Protein AF-Q4T6J5-F1 (afdb_monomer_lite)

Secondary structure (DSSP, 8-state):
-HHHHHHHTTSS-HHHHHHHHHHHHHHHHHHHT-TTSS-----------SS--------TTS-GGGSTT-GGG--GGG-S---------SSBTTT---SS-EE-TTSS-EE-TTTSSS--SS--SS----HHHHTT--

Foldseek 3Di:
DVVVVCCVVVVDPPVRVVVVVVVVVVVVVVVQPPPVPPDDDDDDDDDDDDPPPPPVPPDPPPDPPPVPPDPPPQDPVNPPDPPVPQQADQAAPQPRDGDDWDAAPPHNYTHQLVSDVVRNPDDDPDHDHHPVRVVVVD

Organism: Tetraodon nigroviridis (NCBI:txid99883)

Sequence (138 aa):
QKVAFMVALGLVTTEHLEEIQTKRQERKRRSTANPAYSGLLEPEVSPRPGWAQRKRLPSPYLDTSLLLTAPELIPERARVCVQEPLEHEDQCAVCEEDGELQPCRSCPRAFHPSCLHPPLKTPPRGPWYCPKCQKKVL

Radius of gyration: 29.39 Å; chains: 1; bounding box: 59×39×75 Å

pLDDT: mean 70.95, std 17.13, range [37.06, 92.06]

Structure (mmCIF, N/CA/C/O backbone):
data_AF-Q4T6J5-F1
#
_entry.id   AF-Q4T6J5-F1
#
loop_
_atom_site.group_PDB
_atom_site.id
_atom_site.type_symbol
_atom_site.label_atom_id
_atom_site.label_alt_id
_atom_site.label_comp_id
_atom_site.label_asym_id
_atom_site.label_entity_id
_atom_site.label_seq_id
_atom_site.pdbx_PDB_ins_code
_atom_site.Cartn_x
_atom_site.Cartn_y
_atom_site.Cartn_z
_atom_site.occupancy
_atom_site.B_iso_or_equiv
_atom_site.auth_seq_id
_atom_site.auth_comp_id
_atom_site.auth_asym_id
_atom_site.auth_atom_id
_atom_site.pdbx_PDB_model_num
ATOM 1 N N . GLN A 1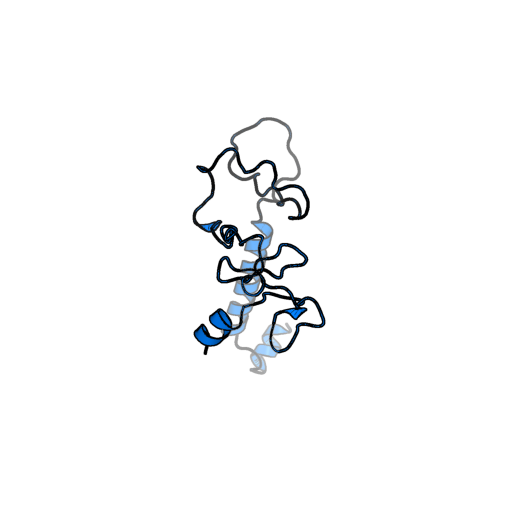 1 ? -19.051 14.752 47.621 1.00 66.94 1 GLN A N 1
ATOM 2 C CA . GLN A 1 1 ? -20.517 14.546 47.689 1.00 66.94 1 GLN A CA 1
ATOM 3 C C . GLN A 1 1 ? -21.113 13.941 46.405 1.00 66.94 1 GLN A C 1
ATOM 5 O O . GLN A 1 1 ? -21.835 12.966 46.526 1.00 66.94 1 GLN A O 1
ATOM 10 N N . LYS A 1 2 ? -20.763 14.391 45.183 1.00 81.44 2 LYS A N 1
ATOM 11 C CA . LYS A 1 2 ? -21.302 13.823 43.915 1.00 81.44 2 LYS A CA 1
ATOM 12 C C . LYS A 1 2 ? -21.013 12.327 43.683 1.00 81.44 2 LYS A C 1
ATOM 14 O O . LYS A 1 2 ? -21.859 11.606 43.180 1.00 81.44 2 LYS A O 1
ATOM 19 N N . VAL A 1 3 ? -19.830 11.865 44.084 1.00 82.25 3 VAL A N 1
ATOM 20 C CA . VAL A 1 3 ? -19.401 10.465 43.932 1.00 82.25 3 VAL A CA 1
ATOM 21 C C . VAL A 1 3 ? -20.262 9.500 44.751 1.00 82.25 3 VAL A C 1
ATOM 23 O O . VAL A 1 3 ? -20.776 8.535 44.206 1.00 82.25 3 VAL A O 1
ATOM 26 N N . ALA A 1 4 ? -20.453 9.783 46.043 1.00 83.56 4 ALA A N 1
ATOM 27 C CA . ALA A 1 4 ? -21.265 8.945 46.925 1.00 83.56 4 ALA A CA 1
ATOM 28 C C . ALA A 1 4 ? -22.720 8.850 46.439 1.00 83.56 4 ALA A C 1
ATOM 30 O O . ALA A 1 4 ? -23.329 7.792 46.520 1.00 83.56 4 ALA A O 1
ATOM 31 N N . PHE A 1 5 ? -23.244 9.933 45.858 1.00 88.44 5 PHE A N 1
ATOM 32 C CA . PHE A 1 5 ? -24.560 9.944 45.225 1.00 88.44 5 PHE A CA 1
ATOM 33 C C . PHE A 1 5 ? -24.626 9.035 43.986 1.00 88.44 5 PHE A C 1
ATOM 35 O O . PHE A 1 5 ? -25.545 8.235 43.869 1.00 88.44 5 PHE A O 1
ATOM 42 N N . MET A 1 6 ? -23.630 9.087 43.093 1.00 89.69 6 MET A N 1
ATOM 43 C CA . MET A 1 6 ? -23.570 8.191 41.926 1.00 89.69 6 MET A CA 1
ATOM 44 C C . MET A 1 6 ? -23.443 6.712 42.320 1.00 89.69 6 MET A C 1
ATOM 46 O O . MET A 1 6 ? -24.010 5.856 41.644 1.00 89.69 6 MET A O 1
ATOM 50 N N . VAL A 1 7 ? -22.739 6.427 43.420 1.00 88.44 7 VAL A N 1
ATOM 51 C CA . VAL A 1 7 ? -22.633 5.077 43.990 1.00 88.44 7 VAL A CA 1
ATOM 52 C C . VAL A 1 7 ? -23.962 4.615 44.583 1.00 88.44 7 VAL A C 1
ATOM 54 O O . VAL A 1 7 ? -24.396 3.503 44.306 1.00 88.44 7 VAL A O 1
ATOM 57 N N . ALA A 1 8 ? -24.651 5.478 45.334 1.00 88.31 8 ALA A N 1
ATOM 58 C CA . ALA A 1 8 ? -25.960 5.168 45.909 1.00 88.31 8 ALA A CA 1
ATOM 59 C C . ALA A 1 8 ? -27.043 4.920 44.842 1.00 88.31 8 ALA A C 1
ATOM 61 O O . ALA A 1 8 ? -27.961 4.140 45.073 1.00 88.31 8 ALA A O 1
ATOM 62 N N . LEU A 1 9 ? -26.919 5.543 43.664 1.00 92.06 9 LEU A N 1
ATOM 63 C CA . LEU A 1 9 ? -27.786 5.287 42.508 1.00 92.06 9 LEU A CA 1
ATOM 64 C C . LEU A 1 9 ? -27.393 4.037 41.698 1.00 92.06 9 LEU A C 1
ATOM 66 O O . LEU A 1 9 ? -28.027 3.755 40.685 1.00 92.06 9 LEU A O 1
ATOM 70 N N . GLY A 1 10 ? -26.332 3.317 42.083 1.00 88.25 10 GLY A N 1
ATOM 71 C CA . GLY A 1 10 ? -25.847 2.136 41.360 1.00 88.25 10 GLY A CA 1
ATOM 72 C C . GLY A 1 10 ? -25.264 2.435 39.974 1.00 88.25 10 GLY A C 1
ATOM 73 O O . GLY A 1 10 ? -25.009 1.514 39.206 1.00 88.25 10 GLY A O 1
ATOM 74 N N . LEU A 1 11 ? -25.034 3.711 39.641 1.00 90.94 11 LEU A N 1
ATOM 75 C CA . LEU A 1 11 ? -24.472 4.120 38.348 1.00 90.94 11 LEU A CA 1
ATOM 76 C C . LEU A 1 11 ? -22.977 3.798 38.247 1.00 90.94 11 LEU A C 1
ATOM 78 O O . LEU A 1 11 ? -22.441 3.677 37.149 1.00 90.94 11 LEU A O 1
ATOM 82 N N . VAL A 1 12 ? -22.299 3.706 39.394 1.00 89.31 12 VAL A N 1
ATOM 83 C CA . VAL A 1 12 ? -20.875 3.381 39.516 1.00 89.31 12 VAL A CA 1
ATOM 84 C C . VAL A 1 12 ? -20.652 2.627 40.828 1.00 89.31 12 VAL A C 1
ATOM 86 O O . VAL A 1 12 ? -21.137 3.052 41.869 1.00 89.31 12 VAL A O 1
ATOM 89 N N . THR A 1 13 ? -19.884 1.540 40.815 1.00 91.81 13 THR A N 1
ATOM 90 C CA . THR A 1 13 ? -19.454 0.842 42.042 1.00 91.81 13 THR A CA 1
ATOM 91 C C . THR A 1 13 ? -18.242 1.532 42.675 1.00 91.81 13 THR A C 1
ATOM 93 O O . THR A 1 13 ? -17.426 2.115 41.956 1.00 91.81 13 THR A O 1
ATOM 96 N N . THR A 1 14 ? -18.054 1.411 43.991 1.00 84.69 14 THR A N 1
ATOM 97 C CA . THR A 1 14 ? -16.867 1.944 44.692 1.00 84.69 14 THR A CA 1
ATOM 98 C C . THR A 1 14 ? -15.558 1.385 44.135 1.00 84.69 14 THR A C 1
ATOM 100 O O . THR A 1 14 ? -14.641 2.154 43.865 1.00 84.69 14 THR A O 1
ATOM 103 N N . GLU A 1 15 ? -15.516 0.084 43.848 1.00 88.56 15 GLU A N 1
ATOM 104 C CA . GLU A 1 15 ? -14.356 -0.601 43.266 1.00 88.56 15 GLU A CA 1
ATOM 105 C C . GLU A 1 15 ? -13.961 -0.008 41.904 1.00 88.56 15 GLU A C 1
ATOM 107 O O . GLU A 1 15 ? -12.829 0.430 41.699 1.00 88.56 15 GLU A O 1
ATOM 112 N N . HIS A 1 16 ? -14.922 0.107 40.982 1.00 88.00 16 HIS A N 1
ATOM 113 C CA . HIS A 1 16 ? -14.674 0.714 39.672 1.00 88.00 16 HIS A CA 1
ATOM 114 C C . HIS A 1 16 ? -14.196 2.173 39.766 1.00 88.00 16 HIS A C 1
ATOM 116 O O . HIS A 1 16 ? -13.384 2.635 38.961 1.00 88.00 16 HIS A O 1
ATOM 122 N N . LEU A 1 17 ? -14.663 2.924 40.765 1.00 84.81 17 LEU A N 1
ATOM 123 C CA . LEU A 1 17 ? -14.187 4.282 40.986 1.00 84.81 17 LEU A CA 1
ATOM 124 C C . LEU A 1 17 ? -12.731 4.311 41.468 1.00 84.81 17 LEU A C 1
ATOM 126 O O . LEU A 1 17 ? -11.953 5.133 40.977 1.00 84.81 17 LEU A O 1
ATOM 130 N N . GLU A 1 18 ? -12.367 3.447 42.414 1.00 87.38 18 GLU A N 1
ATOM 131 C CA . GLU A 1 18 ? -10.994 3.310 42.912 1.00 87.38 18 GLU A CA 1
ATOM 132 C C . GLU A 1 18 ? -10.039 2.935 41.771 1.00 87.38 18 GLU A C 1
ATOM 134 O O . GLU A 1 18 ? -8.971 3.535 41.614 1.00 87.38 18 GLU A O 1
ATOM 139 N N . GLU A 1 19 ? -10.465 2.041 40.879 1.00 91.12 19 GLU A N 1
ATOM 140 C CA . GLU A 1 19 ? -9.731 1.685 39.665 1.00 91.12 19 GLU A CA 1
ATOM 141 C C . GLU A 1 19 ? -9.543 2.889 38.716 1.00 91.12 19 GLU A C 1
ATOM 143 O O . GLU A 1 19 ? -8.456 3.131 38.180 1.00 91.12 19 GLU A O 1
ATOM 148 N N . ILE A 1 20 ? -10.580 3.709 38.516 1.00 88.75 20 ILE A N 1
ATOM 149 C CA . ILE A 1 20 ? -10.475 4.923 37.692 1.00 88.75 20 ILE A CA 1
ATOM 150 C C . ILE A 1 20 ? -9.525 5.943 38.336 1.00 88.75 20 ILE A C 1
ATOM 152 O O . ILE A 1 20 ? -8.732 6.581 37.633 1.00 88.75 20 ILE A O 1
ATOM 156 N N . GLN A 1 21 ? -9.594 6.128 39.655 1.00 89.81 21 GLN A N 1
ATOM 157 C CA . GLN A 1 21 ? -8.756 7.082 40.384 1.00 89.81 21 GLN A CA 1
ATOM 158 C C . GLN A 1 21 ? -7.280 6.674 40.359 1.00 89.81 21 GLN A C 1
ATOM 160 O O . GLN A 1 21 ? -6.428 7.499 40.016 1.00 89.81 21 GLN A O 1
ATOM 165 N N . THR A 1 22 ? -6.981 5.400 40.613 1.00 91.88 22 THR A N 1
ATOM 166 C CA . THR A 1 22 ? -5.619 4.845 40.538 1.00 91.88 22 THR A CA 1
ATOM 167 C C . THR A 1 22 ? -5.043 4.962 39.126 1.00 91.88 22 THR A C 1
ATOM 169 O O . THR A 1 22 ? -3.928 5.459 38.950 1.00 91.88 22 THR A O 1
ATOM 172 N N . LYS A 1 23 ? -5.828 4.645 38.086 1.00 91.75 23 LYS A N 1
ATOM 173 C CA . LYS A 1 23 ? -5.423 4.844 36.681 1.00 91.75 23 LYS A CA 1
ATOM 174 C C . LYS A 1 23 ? -5.127 6.310 36.353 1.00 91.75 23 LYS A C 1
ATOM 176 O O . LYS A 1 23 ? -4.197 6.590 35.593 1.00 91.75 23 LYS A O 1
ATOM 181 N N . ARG A 1 24 ? -5.895 7.265 36.892 1.00 89.62 24 ARG A N 1
ATOM 182 C CA . ARG A 1 24 ? -5.628 8.708 36.719 1.00 89.62 24 ARG A CA 1
ATOM 183 C C . ARG A 1 24 ? -4.342 9.130 37.429 1.00 89.62 24 ARG A C 1
ATOM 185 O O . ARG A 1 24 ? -3.540 9.856 36.841 1.00 89.62 24 ARG A O 1
ATOM 192 N N . GLN A 1 25 ? -4.131 8.656 38.655 1.00 87.19 25 GLN A N 1
ATOM 193 C CA . GLN A 1 25 ? -2.924 8.938 39.428 1.00 87.19 25 GLN A CA 1
ATOM 194 C C . GLN A 1 25 ? -1.672 8.382 38.739 1.00 87.19 25 GLN A C 1
ATOM 196 O O . GLN A 1 25 ? -0.671 9.089 38.646 1.00 87.19 25 GLN A O 1
ATOM 201 N N . GLU A 1 26 ? -1.742 7.179 38.165 1.00 89.81 26 GLU A N 1
ATOM 202 C CA . GLU A 1 26 ? -0.618 6.576 37.441 1.00 89.81 26 GLU A CA 1
ATOM 203 C C . GLU A 1 26 ? -0.255 7.361 36.172 1.00 89.81 26 GLU A C 1
ATOM 205 O O . GLU A 1 26 ? 0.926 7.586 35.904 1.00 89.81 26 GLU A O 1
ATOM 210 N N . ARG A 1 27 ? -1.242 7.869 35.418 1.00 85.56 27 ARG A N 1
ATOM 211 C CA . ARG A 1 27 ? -0.964 8.774 34.284 1.00 85.56 27 ARG A CA 1
ATOM 212 C C . ARG A 1 27 ? -0.251 10.042 34.751 1.00 85.56 27 ARG A C 1
ATOM 214 O O . ARG A 1 27 ? 0.757 10.414 34.160 1.00 85.56 27 ARG A O 1
ATOM 221 N N . LYS A 1 28 ? -0.719 10.662 35.842 1.00 88.25 28 LYS A N 1
ATOM 222 C CA . LYS A 1 28 ? -0.082 11.856 36.426 1.00 88.25 28 LYS A CA 1
ATOM 223 C C . LYS A 1 28 ? 1.357 11.571 36.871 1.00 88.25 28 LYS A C 1
ATOM 225 O O . LYS A 1 28 ? 2.249 12.367 36.582 1.00 88.25 28 LYS A O 1
ATOM 230 N N . ARG A 1 29 ? 1.597 10.426 37.518 1.00 84.50 29 ARG A N 1
ATOM 231 C CA . ARG A 1 29 ? 2.934 9.991 37.946 1.00 84.50 29 ARG A CA 1
ATOM 232 C C . ARG A 1 29 ? 3.875 9.827 36.752 1.00 84.50 29 ARG A C 1
ATOM 234 O O . ARG A 1 29 ? 4.984 10.344 36.789 1.00 84.50 29 ARG A O 1
ATOM 241 N N . ARG A 1 30 ? 3.423 9.191 35.665 1.00 77.31 30 ARG A N 1
ATOM 242 C CA . ARG A 1 30 ? 4.209 9.043 34.424 1.00 77.31 30 ARG A CA 1
ATOM 243 C C . ARG A 1 30 ? 4.500 10.379 33.743 1.00 77.31 30 ARG A C 1
ATOM 245 O O . ARG A 1 30 ? 5.596 10.561 33.228 1.00 77.31 30 ARG A O 1
ATOM 252 N N . SER A 1 31 ? 3.551 11.314 33.761 1.00 68.38 31 SER A N 1
ATOM 253 C CA . SER A 1 31 ? 3.743 12.649 33.186 1.00 68.38 31 SER A CA 1
ATOM 254 C C . SER A 1 31 ? 4.754 13.493 33.969 1.00 68.38 31 SER A C 1
ATOM 256 O O . SER A 1 31 ? 5.553 14.186 33.350 1.00 68.38 31 SER A O 1
ATOM 258 N N . THR A 1 32 ? 4.756 13.418 35.307 1.00 68.00 32 THR A N 1
ATOM 259 C CA . THR A 1 32 ? 5.706 14.173 36.150 1.00 68.00 32 THR A CA 1
ATOM 260 C C . THR A 1 32 ? 7.076 13.505 36.267 1.00 68.00 32 THR A C 1
ATOM 262 O O . THR A 1 32 ? 8.057 14.176 36.560 1.00 68.00 32 THR A O 1
ATOM 265 N N . ALA A 1 33 ? 7.149 12.194 36.024 1.00 58.59 33 ALA A N 1
ATOM 266 C CA . ALA A 1 33 ? 8.391 11.432 35.945 1.00 58.59 33 ALA A CA 1
ATOM 267 C C . ALA A 1 33 ? 9.072 11.547 34.568 1.00 58.59 33 ALA A C 1
ATOM 269 O O . ALA A 1 33 ? 9.989 10.781 34.279 1.00 58.59 33 ALA A O 1
ATOM 270 N N . ASN A 1 34 ? 8.624 1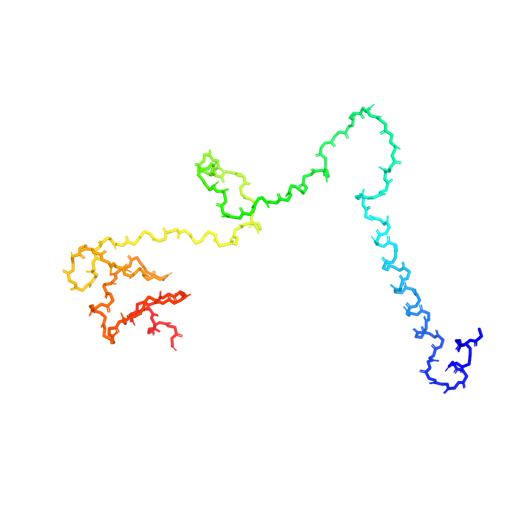2.470 33.705 1.00 56.59 34 ASN A N 1
ATOM 271 C CA . ASN A 1 34 ? 9.318 12.785 32.466 1.00 56.59 34 ASN A CA 1
ATOM 272 C C . ASN A 1 34 ? 10.608 13.560 32.803 1.00 56.59 34 ASN A C 1
ATOM 274 O O . ASN A 1 34 ? 10.515 14.718 33.224 1.00 56.59 34 ASN A O 1
ATOM 278 N N . PRO A 1 35 ? 11.802 12.973 32.591 1.00 60.56 35 PRO A N 1
ATOM 279 C CA . PRO A 1 35 ? 13.077 13.591 32.965 1.00 60.56 35 PRO A CA 1
ATOM 280 C C . PRO A 1 35 ? 13.319 14.942 32.281 1.00 60.56 35 PRO A C 1
ATOM 282 O O . PRO A 1 35 ? 14.141 15.733 32.728 1.00 60.56 35 PRO A O 1
ATOM 285 N N . ALA A 1 36 ? 12.591 15.212 31.191 1.00 55.25 36 ALA A N 1
ATOM 286 C CA . ALA A 1 36 ? 12.679 16.442 30.418 1.00 55.25 36 ALA A CA 1
ATOM 287 C C . ALA A 1 36 ? 12.190 17.705 31.157 1.00 55.25 36 ALA A C 1
ATOM 289 O O . ALA A 1 36 ? 12.390 18.795 30.631 1.00 55.25 36 ALA A O 1
ATOM 290 N N . TYR A 1 37 ? 11.540 17.592 32.326 1.00 54.12 37 TYR A N 1
ATOM 291 C CA . TYR A 1 37 ? 10.983 18.756 33.039 1.00 54.12 37 TYR A CA 1
ATOM 292 C C . TYR A 1 37 ? 11.338 18.836 34.536 1.00 54.12 37 TYR A C 1
ATOM 294 O O . TYR A 1 37 ? 10.929 19.766 35.221 1.00 54.12 37 TYR A O 1
ATOM 302 N N . SER A 1 38 ? 12.107 17.890 35.075 1.00 59.41 38 SER A N 1
ATOM 303 C CA . SER A 1 38 ? 12.390 17.808 36.518 1.00 59.41 38 SER A CA 1
ATOM 304 C C . SER A 1 38 ? 13.589 18.642 37.002 1.00 59.41 38 SER A C 1
ATOM 306 O O . SER A 1 38 ? 14.032 18.446 38.127 1.00 59.41 38 SER A O 1
ATOM 308 N N . GLY A 1 39 ? 14.121 19.567 36.199 1.00 52.19 39 GLY A N 1
ATOM 309 C CA . GLY A 1 39 ? 15.299 20.362 36.567 1.00 52.19 39 GLY A CA 1
ATOM 310 C C . GLY A 1 39 ? 15.296 21.737 35.919 1.00 52.19 39 GLY A C 1
ATOM 311 O O . GLY A 1 39 ? 15.988 21.961 34.932 1.00 52.19 39 GLY A O 1
ATOM 312 N N . LEU A 1 40 ? 14.497 22.656 36.458 1.00 55.22 40 LEU A N 1
ATOM 313 C CA . LEU A 1 40 ? 14.710 24.079 36.230 1.00 55.22 40 LEU A CA 1
ATOM 314 C C . LEU A 1 40 ? 15.590 24.561 37.390 1.00 55.22 40 LEU A C 1
ATOM 316 O O . LEU A 1 40 ? 15.138 24.513 38.531 1.00 55.22 40 LEU A O 1
ATOM 320 N N . LEU A 1 41 ? 16.805 25.017 37.057 1.00 50.25 41 LEU A N 1
ATOM 321 C CA . LEU A 1 41 ? 17.880 25.516 37.933 1.00 50.25 41 LEU A CA 1
ATOM 322 C C . LEU A 1 41 ? 18.780 24.415 38.538 1.00 50.25 41 LEU A C 1
ATOM 324 O O . LEU A 1 41 ? 18.430 23.786 39.528 1.00 50.25 41 LEU A O 1
ATOM 328 N N . GLU A 1 42 ? 19.953 24.178 37.944 1.00 39.75 42 GLU A N 1
ATOM 329 C CA . GLU A 1 42 ? 21.208 24.696 38.517 1.00 39.75 42 GLU A CA 1
ATOM 330 C C . GLU A 1 42 ? 22.411 24.518 37.546 1.00 39.75 42 GLU A C 1
ATOM 332 O O . GLU A 1 42 ? 22.377 23.632 36.683 1.00 39.75 42 GLU A O 1
ATOM 337 N N . PRO A 1 43 ? 23.428 25.400 37.642 1.00 47.94 43 PRO A N 1
ATOM 338 C CA . PRO A 1 43 ? 24.513 25.619 36.687 1.00 47.94 43 PRO A CA 1
ATOM 339 C C . PRO A 1 43 ? 25.581 24.526 36.654 1.00 47.94 43 PRO A C 1
ATOM 341 O O . PRO A 1 43 ? 25.866 23.881 37.656 1.00 47.94 43 PRO A O 1
ATOM 344 N N . GLU A 1 44 ? 26.208 24.422 35.477 1.00 46.69 44 GLU A N 1
ATOM 345 C CA . GLU A 1 44 ? 27.620 24.089 35.248 1.00 46.69 44 GLU A CA 1
ATOM 346 C C . GLU A 1 44 ? 28.261 23.108 36.247 1.00 46.69 44 GLU A C 1
ATOM 348 O O . GLU A 1 44 ? 28.774 23.509 37.285 1.00 46.69 44 GLU A O 1
ATOM 353 N N . VAL A 1 45 ? 28.289 21.820 35.885 1.00 40.66 45 VAL A N 1
ATOM 354 C CA . VAL A 1 45 ? 29.473 20.932 35.869 1.00 40.66 45 VAL A CA 1
ATOM 355 C C . VAL A 1 45 ? 28.987 19.526 35.478 1.00 40.66 45 VAL A C 1
ATOM 357 O O . VAL A 1 45 ? 28.105 18.938 36.099 1.00 40.66 45 VAL A O 1
ATOM 360 N N . SER A 1 46 ? 29.549 18.996 34.388 1.00 44.84 46 SER A N 1
ATOM 361 C CA . SER A 1 46 ? 29.227 17.686 33.795 1.00 44.84 46 SER A CA 1
ATOM 362 C C . SER A 1 46 ? 29.269 16.520 34.796 1.00 44.84 46 SER A C 1
ATOM 364 O O . SER A 1 46 ? 30.228 16.414 35.561 1.00 44.84 46 SER A O 1
ATOM 366 N N . PRO A 1 47 ? 28.340 15.542 34.688 1.00 44.12 47 PRO A N 1
ATOM 367 C CA . PRO A 1 47 ? 28.808 14.186 34.362 1.00 44.12 47 PRO A CA 1
ATOM 368 C C . PRO A 1 47 ? 27.880 13.328 33.461 1.00 44.12 47 PRO A C 1
ATOM 370 O O . PRO A 1 47 ? 26.708 13.106 33.746 1.00 44.12 47 PRO A O 1
ATOM 373 N N . ARG A 1 48 ? 28.525 12.703 32.459 1.00 37.06 48 ARG A N 1
ATOM 374 C CA . ARG A 1 48 ? 28.200 11.476 31.683 1.00 37.06 48 ARG A CA 1
ATOM 375 C C . ARG A 1 48 ? 27.067 11.487 30.616 1.00 37.06 48 ARG A C 1
ATOM 377 O O . ARG A 1 48 ? 25.926 11.844 30.897 1.00 37.06 48 ARG A O 1
ATOM 384 N N . PRO A 1 49 ? 27.340 10.985 29.384 1.00 44.34 49 PRO A N 1
ATOM 385 C CA . PRO A 1 49 ? 26.451 11.116 28.228 1.00 44.34 49 PRO A CA 1
ATOM 386 C C . PRO A 1 49 ? 25.506 9.909 28.118 1.00 44.34 49 PRO A C 1
ATOM 388 O O . PRO A 1 49 ? 25.740 8.986 27.348 1.00 44.34 49 PRO A O 1
ATOM 391 N N . GLY A 1 50 ? 24.459 9.871 28.944 1.00 46.78 50 GLY A N 1
ATOM 392 C CA . GLY A 1 50 ? 23.543 8.718 28.984 1.00 46.78 50 GLY A CA 1
ATOM 393 C C . GLY A 1 50 ? 22.144 8.946 28.411 1.00 46.78 50 GLY A C 1
ATOM 394 O O . GLY A 1 50 ? 21.463 7.983 28.076 1.00 46.78 50 GLY A O 1
ATOM 395 N N . TRP A 1 51 ? 21.672 10.191 28.318 1.00 41.00 51 TRP A N 1
ATOM 396 C CA . TRP A 1 51 ? 20.229 10.427 28.150 1.00 41.00 51 TRP A CA 1
ATOM 397 C C . TRP A 1 51 ? 19.848 11.664 27.321 1.00 41.00 51 TRP A C 1
ATOM 399 O O . TRP A 1 51 ? 18.672 11.849 27.015 1.00 41.00 51 TRP A O 1
ATOM 409 N N . ALA A 1 52 ? 20.827 12.450 26.854 1.00 47.62 52 ALA A N 1
ATOM 410 C CA . ALA A 1 52 ? 20.610 13.669 26.063 1.00 47.62 52 ALA A CA 1
ATOM 411 C C . ALA A 1 52 ? 20.755 13.485 24.531 1.00 47.62 52 ALA A C 1
ATOM 413 O O . ALA A 1 52 ? 20.933 14.454 23.792 1.00 47.62 52 ALA A O 1
ATOM 414 N N . GLN A 1 53 ? 20.633 12.257 24.014 1.00 47.25 53 GLN A N 1
ATOM 415 C CA . GLN A 1 53 ? 20.603 11.969 22.572 1.00 47.25 53 GLN A CA 1
ATOM 416 C C . GLN A 1 53 ? 19.279 11.306 22.152 1.00 47.25 53 GLN A C 1
ATOM 418 O O . GLN A 1 53 ? 19.248 10.266 21.506 1.00 47.25 53 GLN A O 1
ATOM 423 N N . ARG A 1 54 ? 18.141 11.954 22.417 1.00 51.97 54 ARG A N 1
ATOM 424 C CA . ARG A 1 54 ? 17.092 11.978 21.384 1.00 51.97 54 ARG A CA 1
ATOM 425 C C . ARG A 1 54 ? 17.259 13.273 20.610 1.00 51.97 54 ARG A C 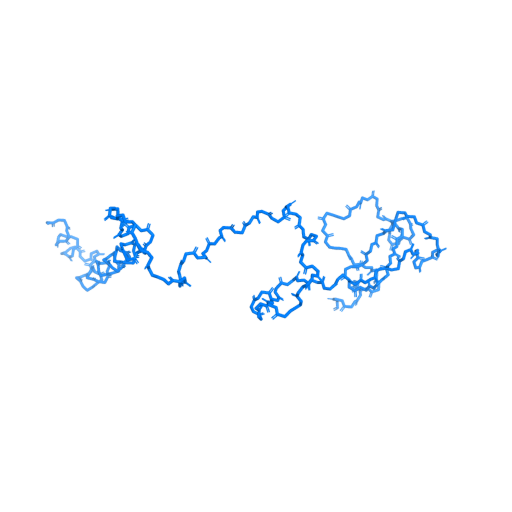1
ATOM 427 O O . ARG A 1 54 ? 16.511 14.230 20.776 1.00 51.97 54 ARG A O 1
ATOM 434 N N . LYS A 1 55 ? 18.307 13.306 19.779 1.00 48.78 55 LYS A N 1
ATOM 435 C CA . LYS A 1 55 ? 18.369 14.257 18.672 1.00 48.78 55 LYS A CA 1
ATOM 436 C C . LYS A 1 55 ? 17.113 13.981 17.854 1.00 48.78 55 LYS A C 1
ATOM 438 O O . LYS A 1 55 ? 16.909 12.864 17.384 1.00 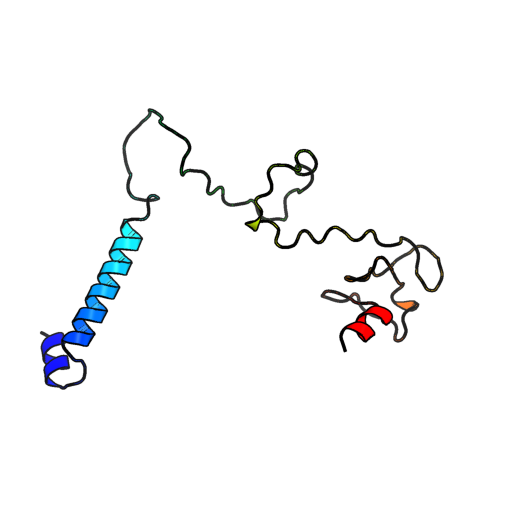48.78 55 LYS A O 1
ATOM 443 N N . ARG A 1 56 ? 16.225 14.967 17.791 1.00 50.34 56 ARG A N 1
ATOM 444 C CA . ARG A 1 56 ? 15.153 15.027 16.801 1.00 50.34 56 ARG A CA 1
ATOM 445 C C . ARG A 1 56 ? 15.835 14.748 15.457 1.00 50.34 56 ARG A C 1
ATOM 447 O O . ARG A 1 56 ? 16.702 15.535 15.083 1.00 50.34 56 ARG A O 1
ATOM 454 N N . LEU A 1 57 ? 15.572 13.597 14.829 1.00 53.38 57 LEU A N 1
ATOM 455 C CA . LEU A 1 57 ? 16.180 13.311 13.529 1.00 53.38 57 LEU A CA 1
ATOM 456 C C . LEU A 1 57 ? 15.782 14.455 12.585 1.00 53.38 57 LEU A C 1
ATOM 458 O O . LEU A 1 57 ? 14.600 14.821 12.570 1.00 53.38 57 LEU A O 1
ATOM 462 N N . PRO A 1 58 ? 16.736 15.056 11.854 1.00 47.06 58 PRO A N 1
ATOM 463 C CA . PRO A 1 58 ? 16.403 15.984 10.790 1.00 47.06 58 PRO A CA 1
ATOM 464 C C . PRO A 1 58 ? 15.438 15.306 9.818 1.00 47.06 58 PRO A C 1
ATOM 466 O O . PRO A 1 58 ? 15.544 14.107 9.558 1.00 47.06 58 PRO A O 1
ATOM 469 N N . SER A 1 59 ? 14.471 16.081 9.329 1.00 47.75 59 SER A N 1
ATOM 470 C CA . SER A 1 59 ? 13.552 15.673 8.265 1.00 47.75 59 SER A CA 1
ATOM 471 C C . SER A 1 59 ? 14.324 14.947 7.150 1.00 47.75 59 SER A C 1
ATOM 473 O O . SER A 1 59 ? 15.385 15.444 6.765 1.00 47.75 59 SER A O 1
ATOM 475 N N . PRO A 1 60 ? 13.817 13.830 6.593 1.00 55.62 60 PRO A N 1
ATOM 476 C CA . PRO A 1 60 ? 14.535 12.994 5.621 1.00 55.62 60 PRO A CA 1
ATOM 477 C C . PRO A 1 60 ? 14.772 13.681 4.264 1.00 55.62 60 PRO A C 1
ATOM 479 O O . PRO A 1 60 ? 15.164 13.033 3.304 1.00 55.62 60 PRO A O 1
ATOM 482 N N . TYR A 1 61 ? 14.525 14.986 4.172 1.00 55.66 61 TYR A N 1
ATOM 483 C CA . TYR A 1 61 ? 14.771 15.780 2.979 1.00 55.66 61 TYR A CA 1
ATOM 484 C C . TYR A 1 61 ? 16.166 16.405 2.927 1.00 55.66 61 TYR A C 1
ATOM 486 O O . TYR A 1 61 ? 16.525 16.947 1.887 1.00 55.66 61 TYR A O 1
ATOM 494 N N . LEU A 1 62 ? 16.951 16.352 4.011 1.00 54.97 62 LEU A N 1
ATOM 495 C CA . LEU A 1 62 ? 18.302 16.915 4.019 1.00 54.97 62 LEU A CA 1
ATOM 496 C C . LEU A 1 62 ? 19.359 15.821 4.202 1.00 54.97 62 LEU A C 1
ATOM 498 O O . LEU A 1 62 ? 19.744 15.461 5.309 1.00 54.97 62 LEU A O 1
ATOM 502 N N . ASP A 1 63 ? 19.784 15.352 3.032 1.00 56.09 63 ASP A N 1
ATOM 503 C CA . ASP A 1 63 ? 21.122 14.898 2.660 1.00 56.09 63 ASP A CA 1
ATOM 504 C C . ASP A 1 63 ? 21.656 13.596 3.287 1.00 56.09 63 ASP A C 1
ATOM 506 O O . ASP A 1 63 ? 22.327 13.556 4.317 1.00 56.09 63 ASP A O 1
ATOM 510 N N . THR A 1 64 ? 21.378 12.496 2.584 1.00 54.16 64 THR A N 1
ATOM 511 C CA . THR A 1 64 ? 21.873 11.134 2.851 1.00 54.16 64 THR A CA 1
ATOM 512 C C . THR A 1 64 ? 23.309 10.914 2.343 1.00 54.16 64 THR A C 1
ATOM 514 O O . THR A 1 64 ? 23.851 9.821 2.490 1.00 54.16 64 THR A O 1
ATOM 517 N N . SER A 1 65 ? 23.973 11.937 1.796 1.00 54.28 65 SER A N 1
ATOM 518 C CA . SER A 1 65 ? 25.311 11.790 1.199 1.00 54.28 65 SER A CA 1
ATOM 519 C C . SER A 1 65 ? 26.432 11.530 2.220 1.00 54.28 65 SER A C 1
ATOM 521 O O . SER A 1 65 ? 27.522 11.115 1.841 1.00 54.28 65 SER A O 1
ATOM 523 N N . LEU A 1 66 ? 26.184 11.715 3.523 1.00 53.84 66 LEU A N 1
ATOM 524 C CA . LEU A 1 66 ? 27.182 11.505 4.586 1.00 53.84 66 LEU A CA 1
ATOM 525 C C . LEU A 1 66 ? 27.173 10.104 5.228 1.00 53.84 66 LEU A C 1
ATOM 527 O O . LEU A 1 66 ? 27.964 9.860 6.136 1.00 53.84 66 LEU A O 1
ATOM 531 N N . LEU A 1 67 ? 26.308 9.176 4.801 1.00 53.41 67 LEU A N 1
ATOM 532 C CA . LEU A 1 67 ? 26.170 7.859 5.454 1.00 53.41 67 LEU A CA 1
ATOM 533 C C . LEU A 1 67 ? 26.922 6.708 4.764 1.00 53.41 67 LEU A C 1
ATOM 535 O O . LEU A 1 67 ? 26.868 5.579 5.245 1.00 53.41 67 LEU A O 1
ATOM 539 N N . LEU A 1 68 ? 27.657 6.969 3.681 1.00 50.94 68 LEU A N 1
ATOM 540 C CA . LEU A 1 68 ? 28.380 5.928 2.934 1.00 50.94 68 LEU A CA 1
ATOM 541 C C . LEU A 1 68 ? 29.729 5.517 3.552 1.00 50.94 68 LEU A C 1
ATOM 543 O O . LEU A 1 68 ? 30.360 4.583 3.067 1.00 50.94 68 LEU A O 1
ATOM 547 N N . THR A 1 69 ? 30.190 6.172 4.620 1.00 44.81 69 THR A N 1
ATOM 548 C CA . THR A 1 69 ? 31.551 5.973 5.155 1.00 44.81 69 THR A CA 1
ATOM 549 C C . THR A 1 69 ? 31.658 5.104 6.412 1.00 44.81 69 THR A C 1
ATOM 551 O O . THR A 1 69 ? 32.773 4.896 6.884 1.00 44.81 69 THR A O 1
ATOM 554 N N . ALA A 1 70 ? 30.569 4.542 6.957 1.00 53.09 70 ALA A N 1
ATOM 555 C CA . ALA A 1 70 ? 30.671 3.640 8.116 1.00 53.09 70 ALA A CA 1
ATOM 556 C C . ALA A 1 70 ? 29.521 2.606 8.209 1.00 53.09 70 ALA A C 1
ATOM 558 O O . ALA A 1 70 ? 28.510 2.874 8.862 1.00 53.09 70 ALA A O 1
ATOM 559 N N . PRO A 1 71 ? 29.678 1.402 7.623 1.00 53.25 71 PRO A N 1
ATOM 560 C CA . PRO A 1 71 ? 28.671 0.328 7.660 1.00 53.25 71 PRO A CA 1
ATOM 561 C C . PRO A 1 71 ? 28.376 -0.244 9.063 1.00 53.25 71 PRO A C 1
ATOM 563 O O . PRO A 1 71 ? 27.308 -0.803 9.302 1.00 53.25 71 PRO A O 1
ATOM 566 N N . GLU A 1 72 ? 29.292 -0.083 10.019 1.00 51.38 72 GLU A N 1
ATOM 567 C CA . GLU A 1 72 ? 29.320 -0.883 11.256 1.00 51.38 72 GLU A CA 1
ATOM 568 C C . GLU A 1 72 ? 28.496 -0.318 12.436 1.00 51.38 72 GLU A C 1
ATOM 570 O O . GLU A 1 72 ? 28.550 -0.854 13.541 1.00 51.38 72 GLU A O 1
ATOM 575 N N . LEU A 1 73 ? 27.722 0.762 12.252 1.00 54.56 73 LEU A N 1
ATOM 576 C CA . LEU A 1 73 ? 26.963 1.405 13.346 1.00 54.56 73 LEU A CA 1
ATOM 577 C C . LEU A 1 73 ? 25.439 1.436 13.155 1.00 54.56 73 LEU A C 1
ATOM 579 O O . LEU A 1 73 ? 24.744 2.104 13.925 1.00 54.56 73 LEU A O 1
ATOM 583 N N . ILE A 1 74 ? 24.885 0.709 12.180 1.00 55.97 74 ILE A N 1
ATOM 584 C CA . ILE A 1 74 ? 23.428 0.641 11.985 1.00 55.97 74 ILE A CA 1
ATOM 585 C C . ILE A 1 74 ? 22.818 -0.356 12.993 1.00 55.97 74 ILE A C 1
ATOM 587 O O . ILE A 1 74 ? 23.099 -1.553 12.915 1.00 55.97 74 ILE A O 1
ATOM 591 N N . PRO A 1 75 ? 21.954 0.077 13.936 1.00 53.16 75 PRO A N 1
ATOM 592 C CA . PRO A 1 75 ? 21.300 -0.837 14.870 1.00 53.16 75 PRO A CA 1
ATOM 593 C C . PRO A 1 75 ? 20.367 -1.801 14.124 1.00 53.16 75 PRO A C 1
ATOM 595 O O . PRO A 1 75 ? 19.603 -1.368 13.269 1.00 53.16 75 PRO A O 1
ATOM 598 N N . GLU A 1 76 ? 20.334 -3.079 14.506 1.00 49.69 76 GLU A N 1
ATOM 599 C CA . GLU A 1 76 ? 19.455 -4.126 13.933 1.00 49.69 76 GLU A CA 1
ATOM 600 C C . GLU A 1 76 ? 17.979 -3.692 13.791 1.00 49.69 76 GLU A C 1
ATOM 602 O O . GLU A 1 76 ? 17.3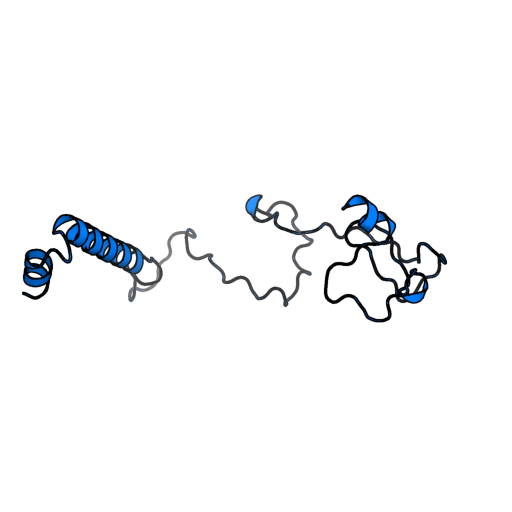30 -3.950 12.783 1.00 49.69 76 GLU A O 1
ATOM 607 N N . ARG A 1 77 ? 17.461 -2.920 14.754 1.00 50.41 77 ARG A N 1
ATOM 608 C CA . ARG A 1 77 ? 16.088 -2.370 14.737 1.00 50.41 77 ARG A CA 1
ATOM 609 C C . ARG A 1 77 ? 15.848 -1.223 13.743 1.00 50.41 77 ARG A C 1
ATOM 611 O O . ARG A 1 77 ? 14.708 -0.809 13.564 1.00 50.41 77 ARG A O 1
ATOM 618 N N . ALA A 1 78 ? 16.909 -0.653 13.178 1.00 51.28 78 ALA A N 1
ATOM 619 C CA . ALA A 1 78 ? 16.861 0.385 12.150 1.00 51.28 78 ALA A CA 1
ATOM 620 C C . ALA A 1 78 ? 16.923 -0.207 10.732 1.00 51.28 78 ALA A C 1
ATOM 622 O O . ALA A 1 78 ? 16.831 0.539 9.764 1.00 51.28 78 ALA A O 1
ATOM 623 N N . ARG A 1 79 ? 16.992 -1.541 10.594 1.00 49.25 79 ARG A N 1
ATOM 624 C CA . ARG A 1 79 ? 16.902 -2.268 9.315 1.00 49.25 79 ARG A CA 1
ATOM 625 C C . ARG A 1 79 ? 15.501 -2.221 8.675 1.00 49.25 79 ARG A C 1
ATOM 627 O O . ARG A 1 79 ? 15.162 -3.071 7.858 1.00 49.25 79 ARG A O 1
ATOM 634 N N . VAL A 1 80 ? 14.662 -1.242 9.019 1.00 50.38 80 VAL A N 1
ATOM 635 C CA . VAL A 1 80 ? 13.370 -1.042 8.355 1.00 50.38 80 VAL A CA 1
ATOM 636 C C . VAL A 1 80 ? 13.576 -0.137 7.143 1.00 50.38 80 VAL A C 1
ATOM 638 O O . VAL A 1 80 ? 13.643 1.084 7.248 1.00 50.38 80 VAL A O 1
ATOM 641 N N . CYS A 1 81 ? 13.635 -0.811 5.993 1.00 49.78 81 CYS A N 1
ATOM 642 C CA . CYS A 1 81 ? 13.462 -0.307 4.633 1.00 49.78 81 CYS A CA 1
ATOM 643 C C . CYS A 1 81 ? 14.566 0.577 4.039 1.00 49.78 81 CYS A C 1
ATOM 645 O O . CYS A 1 81 ? 14.257 1.436 3.212 1.00 49.78 81 CYS A O 1
ATOM 647 N N . VAL A 1 82 ? 15.845 0.272 4.282 1.00 48.66 82 VAL A N 1
ATOM 648 C CA . VAL A 1 82 ? 16.765 0.358 3.137 1.00 48.66 82 VAL A CA 1
ATOM 649 C C . VAL A 1 82 ? 16.368 -0.815 2.249 1.00 48.66 82 VAL A C 1
ATOM 651 O O . VAL A 1 82 ? 16.768 -1.952 2.476 1.00 48.66 82 VAL A O 1
ATOM 654 N N . GLN A 1 83 ? 15.439 -0.581 1.319 1.00 49.22 83 GLN A N 1
ATOM 655 C CA . GLN A 1 83 ? 15.430 -1.446 0.153 1.00 49.22 83 GLN A CA 1
ATOM 656 C C . GLN A 1 83 ? 16.774 -1.158 -0.488 1.00 49.22 83 GLN A C 1
ATOM 658 O O . GLN A 1 83 ? 16.949 -0.044 -0.982 1.00 49.22 83 GLN A O 1
ATOM 663 N N . GLU A 1 84 ? 17.716 -2.099 -0.373 1.00 56.62 84 GLU A N 1
ATOM 664 C CA . GLU A 1 84 ? 18.890 -2.142 -1.241 1.00 56.62 84 GLU A CA 1
ATOM 665 C C . GLU A 1 84 ? 18.408 -1.673 -2.615 1.00 56.62 84 GLU A C 1
ATOM 667 O O . GLU A 1 84 ? 17.412 -2.235 -3.103 1.00 56.62 84 GLU A O 1
ATOM 672 N N . PRO A 1 85 ? 18.949 -0.569 -3.163 1.00 58.53 85 PRO A N 1
ATOM 673 C CA . PRO A 1 85 ? 18.532 -0.116 -4.471 1.00 58.53 85 PRO A CA 1
ATOM 674 C C . PRO A 1 85 ? 18.853 -1.270 -5.410 1.00 58.53 85 PRO A C 1
ATOM 676 O O . PRO A 1 85 ? 20.012 -1.532 -5.706 1.00 58.53 85 PRO A O 1
ATOM 679 N N . LEU A 1 86 ? 17.821 -2.036 -5.777 1.00 66.56 86 LEU A N 1
ATOM 680 C CA . LEU A 1 86 ? 17.928 -3.035 -6.823 1.00 66.56 86 LEU A CA 1
ATOM 681 C C . LEU A 1 86 ? 18.466 -2.259 -8.014 1.00 66.56 86 LEU A C 1
ATOM 683 O O . LEU A 1 86 ? 17.792 -1.338 -8.463 1.00 66.56 86 LEU A O 1
ATOM 687 N N . GLU A 1 87 ? 19.687 -2.559 -8.439 1.00 73.38 87 GLU A N 1
ATOM 688 C CA . GLU A 1 87 ? 20.260 -1.917 -9.611 1.00 73.38 87 GLU A CA 1
ATOM 689 C C . GLU A 1 87 ? 19.337 -2.243 -10.782 1.00 73.38 87 GLU A C 1
ATOM 691 O O . GLU A 1 87 ? 19.115 -3.413 -11.112 1.00 73.38 87 GLU A O 1
ATOM 696 N N . HIS A 1 88 ? 18.687 -1.212 -11.316 1.00 80.75 88 HIS A N 1
ATOM 697 C CA . HIS A 1 88 ? 17.786 -1.354 -12.445 1.00 80.75 88 HIS A CA 1
ATOM 698 C C . HIS A 1 88 ? 18.581 -1.227 -13.740 1.00 80.75 88 HIS A C 1
ATOM 700 O O . HIS A 1 88 ? 19.500 -0.425 -13.831 1.00 80.75 88 HIS A O 1
ATOM 706 N N . GLU A 1 89 ? 18.220 -2.024 -14.738 1.00 81.56 89 GLU A N 1
ATOM 707 C CA . GLU A 1 89 ? 18.761 -1.953 -16.088 1.00 81.56 89 GLU A CA 1
ATOM 708 C C . GLU A 1 89 ? 18.396 -0.598 -16.717 1.00 81.56 89 GLU A C 1
ATOM 710 O O . GLU A 1 89 ? 17.226 -0.204 -16.715 1.00 81.56 89 GLU A O 1
ATOM 715 N N . ASP A 1 90 ? 19.388 0.082 -17.300 1.00 81.12 90 ASP A N 1
ATOM 716 C CA . ASP A 1 90 ? 19.232 1.379 -17.985 1.00 81.12 90 ASP A CA 1
ATOM 717 C C . ASP A 1 90 ? 18.614 1.258 -19.390 1.00 81.12 90 ASP A C 1
ATOM 719 O O . ASP A 1 90 ? 18.510 2.239 -20.124 1.00 81.12 90 ASP A O 1
ATOM 723 N N . GLN A 1 91 ? 18.217 0.047 -19.783 1.00 86.69 91 GLN A N 1
ATOM 724 C CA . GLN A 1 91 ? 17.662 -0.274 -21.095 1.00 86.69 91 GLN A CA 1
ATOM 725 C C . GLN A 1 91 ? 16.271 -0.878 -20.940 1.00 86.69 91 GLN A C 1
ATOM 727 O O . GLN A 1 91 ? 15.979 -1.628 -20.002 1.00 86.69 91 GLN A O 1
ATOM 732 N N . CYS A 1 92 ? 15.384 -0.575 -21.884 1.00 88.75 92 CYS A N 1
ATOM 733 C CA . CYS A 1 92 ? 14.061 -1.170 -21.887 1.00 88.75 92 CYS A CA 1
ATOM 734 C C . CYS A 1 92 ? 14.142 -2.676 -22.149 1.00 88.75 92 CYS A C 1
ATOM 736 O O . CYS A 1 92 ? 14.554 -3.096 -23.222 1.00 88.75 92 CYS A O 1
ATOM 738 N N . ALA A 1 93 ? 13.577 -3.506 -21.272 1.00 87.19 93 ALA A N 1
ATOM 739 C CA . ALA A 1 93 ? 13.525 -4.960 -21.485 1.00 87.19 93 ALA A CA 1
ATOM 740 C C . ALA A 1 93 ? 12.599 -5.425 -22.646 1.00 87.19 93 ALA A C 1
ATOM 742 O O . ALA A 1 93 ? 12.255 -6.607 -22.722 1.00 87.19 93 ALA A O 1
ATOM 743 N N . VAL A 1 94 ? 12.125 -4.504 -23.497 1.00 87.38 94 VAL A N 1
ATOM 744 C CA . VAL A 1 94 ? 11.301 -4.775 -24.691 1.00 87.38 94 VAL A CA 1
ATOM 745 C C . VAL A 1 94 ? 11.987 -4.283 -25.965 1.00 87.38 94 VAL A C 1
ATOM 747 O O . VAL A 1 94 ? 12.029 -5.041 -26.926 1.00 87.38 94 VAL A O 1
ATOM 750 N N . CYS A 1 95 ? 12.491 -3.042 -25.986 1.00 88.69 95 CYS A N 1
ATOM 751 C CA . CYS A 1 95 ? 13.157 -2.460 -27.160 1.00 88.69 95 CYS A CA 1
ATOM 752 C C . CYS A 1 95 ? 14.680 -2.312 -27.024 1.00 88.69 95 CYS A C 1
ATOM 754 O O . CYS A 1 95 ? 15.312 -1.915 -27.989 1.00 88.69 95 CYS A O 1
ATOM 756 N N . GLU A 1 96 ? 15.255 -2.626 -25.859 1.00 86.31 96 GLU A N 1
ATOM 757 C CA . GLU A 1 96 ? 16.696 -2.542 -25.549 1.00 86.31 96 GLU A CA 1
ATOM 758 C C . GLU A 1 96 ? 17.308 -1.135 -25.684 1.00 86.31 96 GLU A C 1
ATOM 760 O O . GLU A 1 96 ? 18.515 -0.963 -25.566 1.00 86.31 96 GLU A O 1
ATOM 765 N N . GLU A 1 97 ? 16.472 -0.111 -25.853 1.00 87.00 97 GLU A N 1
ATOM 766 C CA . GLU A 1 97 ? 16.881 1.292 -25.902 1.00 87.00 97 GLU A CA 1
ATOM 767 C C . GLU A 1 97 ? 16.793 1.949 -24.520 1.00 87.00 97 GLU A C 1
ATOM 769 O O . GLU A 1 97 ? 15.906 1.641 -23.709 1.00 87.00 97 GLU A O 1
ATOM 774 N N . ASP A 1 98 ? 17.712 2.878 -24.278 1.00 85.00 98 ASP A N 1
ATOM 775 C CA . ASP A 1 98 ? 17.693 3.836 -23.180 1.00 85.00 98 ASP A CA 1
ATOM 776 C C . ASP A 1 98 ? 16.648 4.950 -23.409 1.00 85.00 98 ASP A C 1
ATOM 778 O O . ASP A 1 98 ? 16.256 5.250 -24.538 1.00 85.00 98 ASP A O 1
ATOM 782 N N . GLY A 1 99 ? 16.140 5.551 -22.325 1.00 83.69 99 GLY A N 1
ATOM 783 C CA . GLY A 1 99 ? 15.093 6.575 -22.411 1.00 83.69 99 GLY A CA 1
ATOM 784 C C . GLY A 1 99 ? 14.310 6.801 -21.114 1.00 83.69 99 GLY A C 1
ATOM 785 O O . GLY A 1 99 ? 14.824 6.623 -20.010 1.00 83.69 99 GLY A O 1
ATOM 786 N N . GLU A 1 100 ? 13.038 7.207 -21.232 1.00 84.56 100 GLU A N 1
ATOM 787 C CA . GLU A 1 100 ? 12.134 7.381 -20.082 1.00 84.56 100 GLU A CA 1
ATOM 788 C C . GLU A 1 100 ? 11.596 6.021 -19.611 1.00 84.56 100 GLU A C 1
ATOM 790 O O . GLU A 1 100 ? 10.486 5.593 -19.944 1.00 84.56 100 GLU A O 1
ATOM 795 N N . LEU A 1 101 ? 12.420 5.310 -18.846 1.00 86.69 101 LEU A N 1
ATOM 796 C CA . LEU A 1 101 ? 12.115 3.970 -18.363 1.00 86.69 101 LEU A CA 1
ATOM 797 C C . LEU A 1 101 ? 11.418 3.996 -16.998 1.00 86.69 101 LEU A C 1
ATOM 799 O O . LEU A 1 101 ? 11.781 4.745 -16.093 1.00 86.69 101 LEU A O 1
ATOM 803 N N . GLN A 1 102 ? 10.429 3.118 -16.821 1.00 87.06 102 GLN A N 1
ATOM 804 C CA . GLN A 1 102 ? 9.817 2.823 -15.530 1.00 87.06 102 GLN A CA 1
ATOM 805 C C . GLN A 1 102 ? 10.443 1.585 -14.872 1.00 87.06 102 GLN A C 1
ATOM 807 O O . GLN A 1 102 ? 10.258 0.472 -15.384 1.00 87.06 102 GLN A O 1
ATOM 812 N N . PRO A 1 103 ? 11.139 1.742 -13.728 1.00 87.31 103 PRO A N 1
ATOM 813 C CA . PRO A 1 103 ? 11.748 0.632 -13.009 1.00 87.31 103 PRO A CA 1
ATOM 814 C C . PRO A 1 103 ? 10.709 -0.186 -12.237 1.00 87.31 103 PRO A C 1
ATOM 816 O O . PRO A 1 103 ? 9.789 0.335 -11.602 1.00 87.31 103 PRO A O 1
ATOM 819 N N . CYS A 1 104 ? 10.871 -1.507 -12.239 1.00 87.19 104 CYS A N 1
ATOM 820 C CA . CYS A 1 104 ? 10.024 -2.384 -11.445 1.00 87.19 104 CYS A CA 1
ATOM 821 C C . CYS A 1 104 ? 10.488 -2.455 -9.983 1.00 87.19 104 CYS A C 1
ATOM 823 O O . CYS A 1 104 ? 11.645 -2.737 -9.694 1.00 87.19 104 CYS A O 1
ATOM 825 N N . ARG A 1 105 ? 9.566 -2.368 -9.018 1.00 84.94 105 ARG A N 1
ATOM 826 C CA . ARG A 1 105 ? 9.926 -2.444 -7.587 1.00 84.94 105 ARG A CA 1
ATOM 827 C C . ARG A 1 105 ? 10.425 -3.815 -7.099 1.00 84.94 105 ARG A C 1
ATOM 829 O O . ARG A 1 105 ? 10.899 -3.921 -5.979 1.00 84.94 105 ARG A O 1
ATOM 836 N N . SER A 1 106 ? 10.284 -4.869 -7.900 1.00 84.38 106 SER A N 1
ATOM 837 C CA . SER A 1 106 ? 10.549 -6.264 -7.485 1.00 84.38 106 SER A CA 1
ATOM 838 C C . SER A 1 106 ? 11.524 -7.016 -8.392 1.00 84.38 106 SER A C 1
ATOM 840 O O . SER A 1 106 ? 11.761 -8.204 -8.191 1.00 84.38 106 SER A O 1
ATOM 842 N N . CYS A 1 107 ? 12.050 -6.366 -9.427 1.00 87.69 107 CYS A N 1
ATOM 843 C CA . CYS A 1 107 ? 13.063 -6.943 -10.303 1.00 87.69 107 CYS A CA 1
ATOM 844 C C . CYS A 1 107 ? 13.921 -5.820 -10.895 1.00 87.69 107 CYS A C 1
ATOM 846 O O . CYS A 1 107 ? 13.432 -4.694 -10.966 1.00 87.69 107 CYS A O 1
ATOM 848 N N . PRO A 1 108 ? 15.138 -6.120 -11.370 1.00 87.81 108 PRO A N 1
ATOM 849 C CA . PRO A 1 108 ? 16.044 -5.115 -11.923 1.00 87.81 108 PRO A CA 1
ATOM 850 C C . PRO A 1 108 ? 15.604 -4.572 -13.294 1.00 87.81 108 PRO A C 1
ATOM 852 O O . PRO A 1 108 ? 16.289 -3.759 -13.875 1.00 87.81 108 PRO A O 1
ATOM 855 N N . ARG A 1 109 ? 14.459 -4.973 -13.856 1.00 87.69 109 ARG A N 1
ATOM 856 C CA . ARG A 1 109 ? 14.069 -4.532 -15.208 1.00 87.69 109 ARG A CA 1
ATOM 857 C C . ARG A 1 109 ? 13.374 -3.177 -15.210 1.00 87.69 109 ARG A C 1
ATOM 859 O O . ARG A 1 109 ? 12.515 -2.927 -14.351 1.00 87.69 109 ARG A O 1
ATOM 866 N N . ALA A 1 110 ? 13.631 -2.401 -16.259 1.00 89.75 110 ALA A N 1
ATOM 867 C CA . ALA A 1 110 ? 12.939 -1.158 -16.562 1.00 89.75 110 ALA A CA 1
ATOM 868 C C . ALA A 1 110 ? 12.229 -1.214 -17.932 1.00 89.75 110 ALA A C 1
ATOM 870 O O . ALA A 1 110 ? 12.590 -1.985 -18.825 1.00 89.75 110 ALA A O 1
ATOM 871 N N . PHE A 1 111 ? 11.136 -0.459 -18.076 1.00 88.00 111 PHE A N 1
ATOM 872 C CA . PHE A 1 111 ? 10.261 -0.519 -19.253 1.00 88.00 111 PHE A CA 1
ATOM 873 C C . PHE A 1 111 ? 9.768 0.863 -19.657 1.00 88.00 111 PHE A C 1
ATOM 875 O O . PHE A 1 111 ? 9.292 1.603 -18.802 1.00 88.00 111 PHE A O 1
ATOM 882 N N . HIS A 1 112 ? 9.754 1.182 -20.950 1.00 89.69 112 HIS A N 1
ATOM 883 C CA . HIS A 1 112 ? 9.051 2.376 -21.410 1.00 89.69 112 HIS A CA 1
ATOM 884 C C . HIS A 1 112 ? 7.543 2.269 -21.120 1.00 89.69 112 HIS A C 1
ATOM 886 O O . HIS A 1 112 ? 6.944 1.222 -21.392 1.00 89.69 112 HIS A O 1
ATOM 892 N N . PRO A 1 113 ? 6.888 3.347 -20.651 1.00 86.12 113 PRO A N 1
ATOM 893 C CA . PRO A 1 113 ? 5.436 3.401 -20.484 1.00 86.12 113 PRO A CA 1
ATOM 894 C C . PRO A 1 113 ? 4.656 3.017 -21.753 1.00 86.12 113 PRO A C 1
ATOM 896 O O . PRO A 1 113 ? 3.578 2.428 -21.658 1.00 86.12 113 PRO A O 1
ATOM 899 N N . SER A 1 114 ? 5.218 3.312 -22.932 1.00 84.12 114 SER A N 1
ATOM 900 C CA . SER A 1 114 ? 4.680 2.996 -24.262 1.00 84.12 114 SER A CA 1
ATOM 901 C C . SER A 1 114 ? 4.901 1.544 -24.702 1.00 84.12 114 SER A C 1
ATOM 903 O O . SER A 1 114 ? 4.054 0.998 -25.403 1.00 84.12 114 SER A O 1
ATOM 905 N N . CYS A 1 115 ? 5.995 0.903 -24.276 1.00 86.19 115 CYS A N 1
ATOM 906 C CA . CYS A 1 115 ? 6.306 -0.499 -24.591 1.00 86.19 115 CYS A CA 1
ATOM 907 C C . CYS A 1 115 ? 5.509 -1.501 -23.737 1.00 86.19 115 CYS A C 1
ATOM 909 O O . CYS A 1 115 ? 5.607 -2.713 -23.933 1.00 86.19 115 CYS A O 1
ATOM 911 N N . LEU A 1 116 ? 4.739 -1.016 -22.760 1.00 82.94 116 LEU A N 1
ATOM 912 C CA . LEU A 1 116 ? 3.859 -1.835 -21.937 1.00 82.94 116 LEU A CA 1
ATOM 913 C C . LEU A 1 116 ? 2.509 -2.058 -22.626 1.00 82.94 116 LEU A C 1
ATOM 915 O O . LEU A 1 116 ? 1.973 -1.183 -23.300 1.00 82.94 116 LEU A O 1
ATOM 919 N N . HIS A 1 117 ? 1.916 -3.227 -22.391 1.00 74.31 117 HIS A N 1
ATOM 920 C CA . HIS A 1 117 ? 0.576 -3.566 -22.864 1.00 74.31 117 HIS A CA 1
ATOM 921 C C . HIS A 1 117 ? -0.336 -3.883 -21.667 1.00 74.31 117 HIS A C 1
ATOM 923 O O . HIS A 1 117 ? -0.145 -4.930 -21.040 1.00 74.31 117 HIS A O 1
ATOM 929 N N . PRO A 1 118 ? -1.330 -3.032 -21.338 1.00 80.62 118 PRO A N 1
ATOM 930 C CA . PRO A 1 118 ? -1.664 -1.734 -21.948 1.00 80.62 118 PRO A CA 1
ATOM 931 C C . PRO A 1 118 ? -0.646 -0.619 -21.609 1.00 80.62 118 PRO A C 1
ATOM 933 O O . PRO A 1 118 ? -0.022 -0.680 -20.547 1.00 80.62 118 PRO A O 1
ATOM 936 N N . PRO A 1 119 ? -0.496 0.411 -22.467 1.00 78.50 119 PRO A N 1
ATOM 937 C CA . PRO A 1 119 ? 0.482 1.474 -22.254 1.00 78.50 119 PRO A CA 1
ATOM 938 C C . PRO A 1 119 ? 0.096 2.356 -21.063 1.00 78.50 119 PRO A C 1
ATOM 940 O O . PRO A 1 119 ? -1.057 2.780 -20.919 1.00 78.50 119 PRO A O 1
ATOM 943 N N . LEU A 1 120 ? 1.074 2.659 -20.211 1.00 76.81 120 LEU A N 1
ATOM 944 C CA . LEU A 1 120 ? 0.905 3.559 -19.074 1.00 76.81 120 LEU A CA 1
ATOM 945 C C . LEU A 1 120 ? 0.890 5.003 -19.582 1.00 76.81 120 LEU A C 1
ATOM 947 O O . LEU A 1 120 ? 1.924 5.566 -19.916 1.00 76.81 120 LEU A O 1
ATOM 951 N N . LYS A 1 121 ? -0.292 5.624 -19.629 1.00 68.81 121 LYS A N 1
ATOM 952 C CA . LYS A 1 121 ? -0.435 7.034 -20.040 1.00 68.81 121 LYS A CA 1
ATOM 953 C C . LYS A 1 121 ? 0.025 8.032 -18.976 1.00 68.81 121 LYS A C 1
ATOM 955 O O . LYS A 1 121 ? 0.242 9.196 -19.286 1.00 68.81 121 LYS A O 1
ATOM 960 N N . THR A 1 122 ? 0.115 7.602 -17.720 1.00 72.19 122 THR A N 1
ATOM 961 C CA . THR A 1 122 ? 0.480 8.458 -16.587 1.00 72.19 122 THR A CA 1
ATOM 962 C C . THR A 1 122 ? 1.477 7.741 -15.690 1.00 72.19 122 THR A C 1
ATOM 964 O O . THR A 1 122 ? 1.281 6.545 -15.440 1.00 72.19 122 THR A O 1
ATOM 967 N N . PRO A 1 123 ? 2.482 8.448 -15.144 1.00 70.81 123 PRO A N 1
ATOM 968 C CA . PRO A 1 123 ? 3.379 7.863 -14.163 1.00 70.81 123 PRO A CA 1
ATOM 969 C C . PRO A 1 123 ? 2.571 7.366 -12.949 1.00 70.81 123 PRO A C 1
ATOM 971 O O . PRO A 1 123 ? 1.658 8.062 -12.480 1.00 70.81 123 PRO A O 1
ATOM 974 N N . PRO A 1 124 ? 2.850 6.152 -12.448 1.00 76.19 124 PRO A N 1
ATOM 975 C CA . PRO A 1 124 ? 2.133 5.594 -11.312 1.00 76.19 124 PRO A CA 1
ATOM 976 C C . PRO A 1 124 ? 2.410 6.438 -10.061 1.00 76.19 124 PRO A C 1
ATOM 978 O O . PRO A 1 124 ? 3.550 6.768 -9.757 1.00 76.19 124 PRO A O 1
ATOM 981 N N . ARG A 1 125 ? 1.364 6.776 -9.295 1.00 73.62 125 ARG A N 1
ATOM 982 C CA . ARG A 1 125 ? 1.496 7.566 -8.049 1.00 73.62 125 ARG A CA 1
ATOM 983 C C . ARG A 1 125 ? 2.141 6.787 -6.890 1.00 73.62 125 ARG A C 1
ATOM 985 O O . ARG A 1 125 ? 2.307 7.337 -5.808 1.00 73.62 125 ARG A O 1
ATOM 992 N N . GLY A 1 126 ? 2.454 5.510 -7.092 1.00 80.44 126 GLY A N 1
ATOM 993 C CA . GLY A 1 126 ? 2.939 4.584 -6.074 1.00 80.44 126 GLY A CA 1
ATOM 994 C C . GLY A 1 126 ? 3.788 3.465 -6.687 1.00 80.44 126 GLY A C 1
ATOM 995 O O . GLY A 1 126 ? 4.160 3.557 -7.858 1.00 80.44 126 GLY A O 1
ATOM 996 N N . PRO A 1 127 ? 4.108 2.406 -5.922 1.00 80.62 127 PRO A N 1
ATOM 997 C CA . PRO A 1 127 ? 5.002 1.350 -6.381 1.00 80.62 127 PRO A CA 1
ATOM 998 C C . PRO A 1 127 ? 4.427 0.635 -7.604 1.00 80.62 127 PRO A C 1
ATOM 1000 O O . PRO A 1 127 ? 3.283 0.180 -7.596 1.00 80.62 127 PRO A O 1
ATOM 1003 N N . TRP A 1 128 ? 5.247 0.517 -8.646 1.00 85.88 128 TRP A N 1
ATOM 1004 C CA . TRP A 1 128 ? 4.875 -0.154 -9.881 1.00 85.88 128 TRP A CA 1
ATOM 1005 C C . TRP A 1 128 ? 5.587 -1.497 -10.049 1.00 85.88 128 TRP A C 1
ATOM 1007 O O . TRP A 1 128 ? 6.751 -1.687 -9.678 1.00 85.88 128 TRP A O 1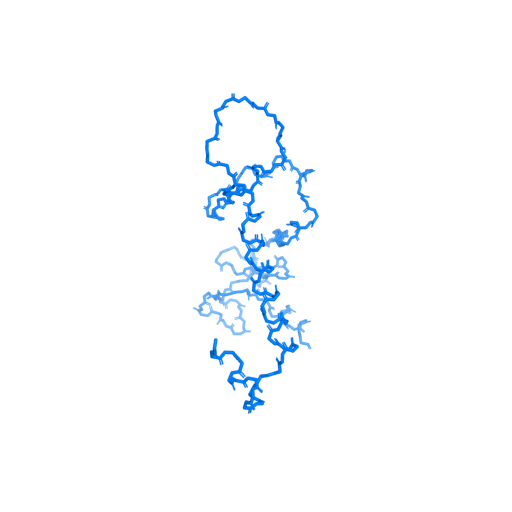
ATOM 1017 N N . TYR A 1 129 ? 4.861 -2.448 -10.632 1.00 87.31 129 TYR A N 1
ATOM 1018 C CA . TYR A 1 129 ? 5.312 -3.813 -10.864 1.00 87.31 129 TYR A CA 1
ATOM 1019 C C . TYR A 1 129 ? 5.166 -4.146 -12.346 1.00 87.31 129 TYR A C 1
ATOM 1021 O O . TYR A 1 129 ? 4.116 -3.893 -12.932 1.00 87.31 129 TYR A O 1
ATOM 1029 N N . CYS A 1 130 ? 6.187 -4.753 -12.951 1.00 87.69 130 CYS A N 1
ATOM 1030 C CA . CYS A 1 130 ? 6.111 -5.188 -14.343 1.00 87.69 130 CYS A CA 1
ATOM 1031 C C . CYS A 1 130 ? 5.089 -6.331 -14.522 1.00 87.69 130 CYS A C 1
ATOM 1033 O O . CYS A 1 130 ? 4.818 -7.056 -13.558 1.00 87.69 130 CYS A O 1
ATOM 1035 N N . PRO A 1 131 ? 4.572 -6.580 -15.742 1.00 84.69 131 PRO A N 1
ATOM 1036 C CA . PRO A 1 131 ? 3.584 -7.636 -15.994 1.00 84.69 131 PRO A CA 1
ATOM 1037 C C . PRO A 1 131 ? 4.031 -9.029 -15.526 1.00 84.69 131 PRO A C 1
ATOM 1039 O O . PRO A 1 131 ? 3.213 -9.844 -15.107 1.00 84.69 131 PRO A O 1
ATOM 1042 N N . LYS A 1 132 ? 5.343 -9.307 -15.554 1.00 85.88 132 LYS A N 1
ATOM 1043 C CA . LYS A 1 132 ? 5.914 -10.562 -15.038 1.00 85.88 132 LYS A CA 1
ATOM 1044 C C . LYS A 1 132 ? 5.839 -10.654 -13.512 1.00 85.88 132 LYS A C 1
ATOM 1046 O O . LYS A 1 132 ? 5.632 -11.743 -12.993 1.00 85.88 132 LYS A O 1
ATOM 1051 N N . CYS A 1 133 ? 6.020 -9.543 -12.801 1.00 86.75 133 CYS A N 1
ATOM 1052 C CA . CYS A 1 133 ? 5.961 -9.514 -11.341 1.00 86.75 133 CYS A CA 1
ATOM 1053 C C . CYS A 1 133 ? 4.528 -9.408 -10.816 1.00 86.75 133 CYS A C 1
ATOM 1055 O O . CYS A 1 133 ? 4.231 -10.025 -9.802 1.00 86.75 133 CYS A O 1
ATOM 1057 N N . GLN A 1 134 ? 3.626 -8.729 -11.530 1.00 84.12 134 GLN A N 1
ATOM 1058 C CA . GLN A 1 134 ? 2.199 -8.714 -11.184 1.00 84.12 134 GLN A CA 1
ATOM 1059 C C . GLN A 1 134 ? 1.601 -10.131 -11.172 1.00 84.12 134 GLN A C 1
ATOM 1061 O O . GLN A 1 134 ? 0.856 -10.471 -10.262 1.00 84.12 134 GLN A O 1
ATOM 1066 N N . LYS A 1 135 ? 2.000 -10.995 -12.119 1.00 81.06 135 LYS A N 1
ATOM 1067 C CA . LYS A 1 135 ? 1.564 -12.404 -12.181 1.00 81.06 135 LYS A CA 1
ATOM 1068 C C . LYS A 1 135 ? 2.047 -13.282 -11.020 1.00 81.06 135 LYS A C 1
ATOM 1070 O O . LYS A 1 135 ? 1.503 -14.359 -10.845 1.00 81.06 135 LYS A O 1
ATOM 1075 N N . LYS A 1 136 ? 3.083 -12.876 -10.277 1.00 74.75 136 LYS A N 1
ATOM 1076 C CA . LYS A 1 136 ? 3.624 -13.653 -9.143 1.00 74.75 136 LYS A CA 1
ATOM 1077 C C . LYS A 1 136 ? 2.920 -13.352 -7.818 1.00 74.75 136 LYS A C 1
ATOM 1079 O O . LYS A 1 136 ? 3.177 -14.035 -6.837 1.00 74.75 136 LYS A O 1
ATOM 1084 N N . VAL A 1 137 ? 2.123 -12.285 -7.778 1.00 64.88 137 VAL A N 1
ATOM 1085 C CA . VAL A 1 137 ? 1.430 -11.801 -6.572 1.00 64.88 137 VAL A CA 1
ATOM 1086 C C . VAL A 1 137 ? -0.025 -12.304 -6.521 1.00 64.88 137 VAL A C 1
ATOM 1088 O O . VAL A 1 137 ? -0.706 -12.098 -5.522 1.00 64.88 137 VAL A O 1
ATOM 1091 N N . LEU A 1 138 ? -0.486 -12.976 -7.581 1.00 53.22 138 LEU A N 1
ATOM 1092 C CA . LEU A 1 138 ? -1.790 -13.639 -7.692 1.00 53.22 138 LEU A CA 1
ATOM 1093 C C . LEU A 1 138 ? -1.630 -15.143 -7.467 1.00 53.22 138 LEU A C 1
ATOM 1095 O O . LEU A 1 138 ? -2.533 -15.722 -6.828 1.00 53.22 138 LEU A O 1
#

InterPro domains:
  IPR001965 Zinc finger, PHD-type [SM00249] (91-134)
  IPR011011 Zinc finger, FYVE/PHD-type [SSF57903] (86-136)
  IPR013083 Zinc finger, RING/FYVE/PHD-type [G3DSA:3.30.40.10] (82-138)
  IPR019787 Zinc finger, PHD-finger [PF00628] (92-133)
  IPR019787 Zinc finger, PHD-finger [PS50016] (89-136)